Protein AF-A0A9J6C0G2-F1 (afdb_monomer_lite)

Foldseek 3Di:
DDDPVNVCVVPPDPVVLVVCLVQQVQCPVCPPGPCVVVLVCLVVVLVVVVVVCCVVVLDPPPDDQLVSQQPDPPAEDAQSLPNNVVVSQVSVHQYEYEYPRVSSQVNNLVVLCVPPSRNVRYHYYD

InterPro domains:
  IPR029063 S-adenosyl-L-methionine-dependent methyltransferase superfamily [G3DSA:3.40.50.150] (1-124)
  IPR029063 S-adenosyl-L-methionine-dependent methyltransferase superfamily [SSF53335] (6-117)

Organism: Polypedilum vanderplanki (NCBI:txid319348)

Secondary structure (DSSP, 8-state):
---HHHHHHHHS-HHHHHHHGGGGGGTT-TTTSTTHHHHHTHHHHHHHHHHHHHHTTSS-TTS-HHHHHTT-TTB--B-GGGHHHHHHHHTT--EEEE-S-HHHHHHHHHHHHT-TTTGGGEEEE-

Structure (mmCIF, N/CA/C/O backbone):
data_AF-A0A9J6C0G2-F1
#
_entry.id   AF-A0A9J6C0G2-F1
#
loop_
_atom_site.group_PDB
_atom_site.id
_atom_site.type_symbol
_atom_site.label_atom_id
_atom_site.label_alt_id
_atom_site.label_comp_id
_atom_site.label_asym_id
_atom_site.label_entity_id
_atom_site.label_seq_id
_atom_site.pdbx_PDB_ins_code
_atom_site.Cartn_x
_atom_site.Cartn_y
_atom_site.Cartn_z
_atom_site.occupancy
_atom_site.B_iso_or_equiv
_atom_site.auth_seq_id
_atom_site.auth_comp_id
_atom_site.auth_asym_id
_atom_site.auth_atom_id
_atom_site.pdbx_PDB_model_num
ATOM 1 N N . MET A 1 1 ? 15.563 -9.941 25.897 1.00 80.69 1 MET A N 1
ATOM 2 C CA . MET A 1 1 ? 15.068 -9.311 24.655 1.00 80.69 1 MET A CA 1
ATOM 3 C C . MET A 1 1 ? 13.659 -8.832 24.925 1.00 80.69 1 MET A C 1
ATOM 5 O O . MET A 1 1 ? 12.964 -9.516 25.670 1.00 80.69 1 MET A O 1
ATOM 9 N N . GLU A 1 2 ? 13.279 -7.669 24.396 1.00 86.06 2 GLU A N 1
ATOM 10 C CA . GLU A 1 2 ? 11.872 -7.244 24.376 1.00 86.06 2 GLU A CA 1
ATOM 11 C C . GLU A 1 2 ? 11.062 -8.255 23.540 1.00 86.06 2 GLU A C 1
ATOM 13 O O . GLU A 1 2 ? 11.585 -8.829 22.584 1.00 86.06 2 GLU A O 1
ATOM 18 N N . THR A 1 3 ? 9.822 -8.523 23.939 1.00 93.38 3 THR A N 1
ATOM 19 C CA . THR A 1 3 ? 8.872 -9.347 23.172 1.00 93.38 3 THR A CA 1
ATOM 20 C C . THR A 1 3 ? 8.267 -8.537 22.023 1.00 93.38 3 THR A C 1
ATOM 22 O O . THR A 1 3 ? 8.203 -7.310 22.105 1.00 93.38 3 THR A O 1
ATOM 25 N N . ASP A 1 4 ? 7.758 -9.204 20.982 1.00 86.44 4 ASP A N 1
ATOM 26 C CA . ASP A 1 4 ? 7.079 -8.533 19.859 1.00 86.44 4 ASP A CA 1
ATOM 27 C C . ASP A 1 4 ? 5.919 -7.649 20.339 1.00 86.44 4 ASP A C 1
ATOM 29 O O . ASP A 1 4 ? 5.729 -6.539 19.846 1.00 86.44 4 ASP A O 1
ATOM 33 N N . GLN A 1 5 ? 5.199 -8.084 21.376 1.00 85.44 5 GLN A N 1
ATOM 34 C CA . GLN A 1 5 ? 4.114 -7.303 21.967 1.00 85.44 5 GLN A CA 1
ATOM 35 C C . GLN A 1 5 ? 4.609 -6.012 22.633 1.00 85.44 5 GLN A C 1
ATOM 37 O O . GLN A 1 5 ? 4.020 -4.952 22.435 1.00 85.44 5 GLN A O 1
ATOM 42 N N . GLN A 1 6 ? 5.734 -6.067 23.351 1.00 90.12 6 GLN A N 1
ATOM 43 C CA . GLN A 1 6 ? 6.348 -4.870 23.940 1.00 90.12 6 GLN A CA 1
ATOM 44 C C . GLN A 1 6 ? 6.846 -3.896 22.864 1.00 90.12 6 GLN A C 1
ATOM 46 O O . GLN A 1 6 ? 6.767 -2.680 23.039 1.00 90.12 6 GLN A O 1
ATOM 51 N N . LEU A 1 7 ? 7.347 -4.415 21.740 1.00 88.75 7 LEU A N 1
ATOM 52 C CA . LEU A 1 7 ? 7.763 -3.589 20.607 1.00 88.75 7 LEU A CA 1
ATOM 53 C C . LEU A 1 7 ? 6.570 -2.915 19.925 1.00 88.75 7 LEU A C 1
ATOM 55 O O . LEU A 1 7 ? 6.680 -1.744 19.560 1.00 88.75 7 LEU A O 1
ATOM 59 N N . LEU A 1 8 ? 5.441 -3.610 19.783 1.00 85.38 8 LEU A N 1
ATOM 60 C CA . LEU A 1 8 ? 4.211 -3.043 19.229 1.00 85.38 8 LEU A CA 1
ATOM 61 C C . LEU A 1 8 ? 3.681 -1.902 20.100 1.00 85.38 8 LEU A C 1
ATOM 63 O O . LEU A 1 8 ? 3.473 -0.805 19.596 1.00 85.38 8 LEU A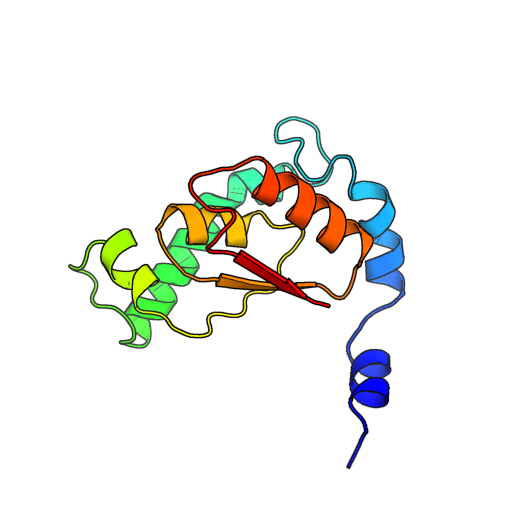 O 1
ATOM 67 N N . GLU A 1 9 ? 3.559 -2.110 21.411 1.00 88.44 9 GLU A N 1
ATOM 68 C CA . GLU A 1 9 ? 3.071 -1.080 22.343 1.00 88.44 9 GLU A CA 1
ATOM 69 C C . GLU A 1 9 ? 3.938 0.190 22.347 1.00 88.44 9 GLU A C 1
ATOM 71 O O . GLU A 1 9 ? 3.443 1.290 22.584 1.00 88.44 9 GLU A O 1
ATOM 76 N N . LYS A 1 10 ? 5.237 0.049 22.061 1.00 93.00 10 LYS A N 1
ATOM 77 C CA . LYS A 1 10 ? 6.196 1.158 22.012 1.00 93.00 10 LYS A CA 1
ATOM 78 C C . LYS A 1 10 ? 6.219 1.893 20.671 1.00 93.00 10 LYS A C 1
ATOM 80 O O . LYS A 1 10 ? 6.509 3.086 20.651 1.00 93.00 10 LYS A O 1
ATOM 85 N N . ASN A 1 11 ? 5.986 1.185 19.564 1.00 90.12 11 ASN A N 1
ATOM 86 C CA . ASN A 1 11 ? 6.180 1.711 18.207 1.00 90.12 11 ASN A CA 1
ATOM 87 C C . ASN A 1 11 ? 4.873 1.932 17.432 1.00 90.12 11 ASN A C 1
ATOM 89 O O . ASN A 1 11 ? 4.916 2.441 16.314 1.00 90.12 11 ASN A O 1
ATOM 93 N N . VAL A 1 12 ? 3.723 1.580 18.007 1.00 91.06 12 VAL A N 1
ATOM 94 C CA . VAL A 1 12 ? 2.399 1.847 17.440 1.00 91.06 12 VAL A CA 1
ATOM 95 C C . VAL A 1 12 ? 1.710 2.915 18.274 1.00 91.06 12 VAL A C 1
ATOM 97 O O . VAL A 1 12 ? 1.573 2.774 19.485 1.00 91.06 12 VAL A O 1
ATOM 100 N N . SER A 1 13 ? 1.250 3.983 17.624 1.00 93.00 13 SER A N 1
ATOM 101 C CA . SER A 1 13 ? 0.543 5.077 18.286 1.00 93.00 13 SER A CA 1
ATOM 102 C C . SER A 1 13 ? -0.964 4.799 18.367 1.00 93.00 13 SER A C 1
ATOM 104 O O . SER A 1 13 ? -1.653 4.826 17.339 1.00 93.00 13 SER A O 1
ATOM 106 N N . PRO A 1 14 ? -1.544 4.609 19.569 1.00 93.12 14 PRO A N 1
ATOM 107 C CA . PRO A 1 14 ? -2.983 4.379 19.701 1.00 93.12 14 PRO A CA 1
ATOM 108 C C . PRO A 1 14 ? -3.822 5.581 19.246 1.00 93.12 14 PRO A C 1
ATOM 110 O O . PRO A 1 14 ? -4.958 5.416 18.797 1.00 93.12 14 PRO A O 1
ATOM 113 N N . SER A 1 15 ? -3.279 6.803 19.345 1.00 94.12 15 SER A N 1
ATOM 114 C CA . SER A 1 15 ? -3.973 8.009 18.887 1.00 94.12 15 SER A CA 1
ATOM 115 C C . SER A 1 15 ? -4.086 8.069 17.367 1.00 94.12 15 SER A C 1
ATOM 117 O O . SER A 1 15 ? -5.117 8.511 16.869 1.00 94.12 15 SER A O 1
ATOM 119 N N . GLU A 1 16 ? -3.074 7.590 16.636 1.00 91.44 16 GLU A N 1
ATOM 120 C CA . GLU A 1 16 ? -3.130 7.514 15.171 1.00 91.44 16 GLU A CA 1
ATOM 121 C C . GLU A 1 16 ? -4.170 6.489 14.723 1.00 91.44 16 GLU A C 1
ATOM 123 O O . GLU A 1 16 ? -5.014 6.807 13.887 1.00 91.44 16 GLU A O 1
ATOM 128 N N . ILE A 1 17 ? -4.197 5.301 15.343 1.00 93.19 17 ILE A N 1
ATOM 129 C CA . ILE A 1 17 ? -5.238 4.298 15.069 1.00 93.19 17 ILE A CA 1
ATOM 130 C C . ILE A 1 17 ? -6.623 4.921 15.273 1.00 93.19 17 ILE A C 1
ATOM 132 O O . ILE A 1 17 ? -7.435 4.940 14.350 1.00 93.19 17 ILE A O 1
ATOM 136 N N . LYS A 1 18 ? -6.866 5.532 16.440 1.00 95.25 18 LYS A N 1
ATOM 137 C CA . LYS A 1 18 ? -8.147 6.180 16.760 1.00 95.25 18 LYS A CA 1
ATOM 138 C C . LYS A 1 18 ? -8.524 7.295 15.777 1.00 95.25 18 LYS A C 1
ATOM 140 O O . LYS A 1 18 ? -9.709 7.484 15.513 1.00 95.25 18 LYS A O 1
ATOM 145 N N . GLN A 1 19 ? -7.547 8.038 15.260 1.00 93.50 19 GLN A N 1
ATOM 146 C CA . GLN A 1 19 ? -7.775 9.108 14.291 1.00 93.50 19 GLN A CA 1
ATOM 147 C C . GLN A 1 19 ? -8.179 8.563 12.914 1.00 93.50 19 GLN A C 1
ATOM 149 O O . GLN A 1 19 ? -9.094 9.112 12.300 1.00 93.50 19 GLN A O 1
ATOM 154 N N . TYR A 1 20 ? -7.526 7.500 12.433 1.00 93.06 20 TYR A N 1
ATOM 155 C CA . TYR A 1 20 ? -7.720 7.002 11.066 1.00 93.06 20 TYR A CA 1
ATOM 156 C C . TYR A 1 20 ? -8.803 5.927 10.931 1.00 93.06 20 TYR A C 1
ATOM 158 O O . TYR A 1 20 ? -9.441 5.859 9.883 1.00 93.06 20 TYR A O 1
ATOM 166 N N . SER A 1 21 ? -9.080 5.119 11.963 1.00 94.81 21 SER A N 1
ATOM 167 C CA . SER A 1 21 ? -10.099 4.056 11.871 1.00 94.81 21 SER A CA 1
ATOM 168 C C . SER A 1 21 ? -11.485 4.563 11.428 1.00 94.81 21 SER A C 1
ATOM 170 O O . SER A 1 21 ? -12.098 3.914 10.581 1.00 94.81 21 SER A O 1
ATOM 172 N N . PRO A 1 22 ? -11.996 5.726 11.895 1.00 95.75 22 PRO A N 1
ATOM 173 C CA . PRO A 1 22 ? -13.288 6.247 11.436 1.00 95.75 22 PRO A CA 1
ATOM 174 C C . PRO A 1 22 ? -13.316 6.622 9.948 1.00 95.75 22 PRO A C 1
ATOM 176 O O . PRO A 1 22 ? -14.385 6.648 9.343 1.00 95.75 22 PRO A O 1
ATOM 179 N N . MET A 1 23 ? -12.154 6.911 9.356 1.00 95.19 23 MET A N 1
ATOM 180 C CA . MET A 1 23 ? -12.015 7.307 7.953 1.00 95.19 23 MET A CA 1
ATOM 181 C C . MET A 1 23 ? -11.982 6.105 7.000 1.00 95.19 23 MET A C 1
ATOM 183 O O . MET A 1 23 ? -12.091 6.295 5.791 1.00 95.19 23 MET A O 1
ATOM 187 N N . ALA A 1 24 ? -11.852 4.878 7.520 1.00 94.56 24 ALA A N 1
ATOM 188 C CA . ALA A 1 24 ? -11.638 3.666 6.729 1.00 94.56 24 ALA A CA 1
ATOM 189 C C . ALA A 1 24 ? -12.708 3.455 5.642 1.00 94.56 24 ALA A C 1
ATOM 191 O O . ALA A 1 24 ? -12.383 3.152 4.500 1.00 94.56 24 ALA A O 1
ATOM 192 N N . LYS A 1 25 ? -13.988 3.685 5.950 1.00 94.12 25 LYS A N 1
ATOM 193 C CA . LYS A 1 25 ? -15.088 3.459 4.991 1.00 94.12 25 LYS A CA 1
ATOM 194 C C . LYS A 1 25 ? -15.014 4.350 3.747 1.00 94.12 25 LYS A C 1
ATOM 196 O O . LYS A 1 25 ? -15.409 3.926 2.670 1.00 94.12 25 LYS A O 1
ATOM 201 N N . GLU A 1 26 ? -14.478 5.559 3.894 1.00 95.81 26 GLU A N 1
ATOM 202 C CA . GLU A 1 26 ? -14.313 6.534 2.808 1.00 95.81 26 GLU A CA 1
ATOM 203 C C . GLU A 1 26 ? -12.878 6.540 2.255 1.00 95.81 26 GLU A C 1
ATOM 205 O O . GLU A 1 26 ? -12.516 7.406 1.460 1.00 95.81 26 GLU A O 1
ATOM 210 N N . TRP A 1 27 ? -12.032 5.584 2.659 1.00 95.69 27 TRP A N 1
ATOM 211 C CA . TRP A 1 27 ? -10.603 5.595 2.332 1.00 95.69 27 TRP A CA 1
ATOM 212 C C . TRP A 1 27 ? -10.332 5.545 0.826 1.00 95.69 27 TRP A C 1
ATOM 214 O O . TRP A 1 27 ? -9.375 6.148 0.342 1.00 95.69 27 TRP A O 1
ATOM 224 N N . TRP A 1 28 ? -11.204 4.868 0.074 1.00 95.62 28 TRP A N 1
ATOM 225 C CA . TRP A 1 28 ? -11.132 4.725 -1.384 1.00 95.62 28 TRP A CA 1
ATOM 226 C C . TRP A 1 28 ? -11.999 5.727 -2.159 1.00 95.62 28 TRP A C 1
ATOM 228 O O . TRP A 1 28 ? -12.115 5.625 -3.380 1.00 95.62 28 TRP A O 1
ATOM 238 N N . ASN A 1 29 ? -12.583 6.724 -1.489 1.00 95.44 29 ASN A N 1
ATOM 239 C CA . ASN A 1 29 ? -13.254 7.830 -2.165 1.00 95.44 29 ASN A CA 1
ATOM 240 C C . ASN A 1 29 ? -12.205 8.816 -2.714 1.00 95.44 29 ASN A C 1
ATOM 242 O O . ASN A 1 29 ? -11.616 9.613 -1.984 1.00 95.44 29 ASN A O 1
ATOM 246 N N . THR A 1 30 ? -11.963 8.739 -4.023 1.00 94.25 30 THR A N 1
ATOM 247 C CA . THR A 1 30 ? -10.890 9.473 -4.712 1.00 94.25 30 THR A CA 1
ATOM 248 C C . THR A 1 30 ? -11.210 10.935 -5.008 1.00 94.25 30 THR A C 1
ATOM 250 O O . THR A 1 30 ? -10.312 11.661 -5.418 1.00 94.25 30 THR A O 1
ATOM 253 N N . LYS A 1 31 ? -12.464 11.374 -4.838 1.00 92.31 31 LYS A N 1
ATOM 254 C CA . LYS A 1 31 ? -12.885 12.744 -5.174 1.00 92.31 31 LYS A CA 1
ATOM 255 C C . LYS A 1 31 ? -13.013 13.628 -3.943 1.00 92.31 31 LYS A C 1
ATOM 257 O O . LYS A 1 31 ? -12.404 14.687 -3.899 1.00 92.31 31 LYS A O 1
ATOM 262 N N . ASP A 1 32 ? -13.770 13.164 -2.952 1.00 92.81 32 ASP A N 1
ATOM 263 C CA . ASP A 1 32 ? -14.157 13.966 -1.783 1.00 92.81 32 ASP A CA 1
ATOM 264 C C . ASP A 1 32 ? -13.890 13.226 -0.458 1.00 92.81 32 ASP A C 1
ATOM 266 O O . ASP A 1 32 ? -14.368 13.622 0.605 1.00 92.81 32 ASP A O 1
ATOM 270 N N . GLY A 1 33 ? -13.136 12.123 -0.513 1.00 94.44 33 GLY A N 1
ATOM 271 C CA . GLY A 1 33 ? -12.777 11.328 0.656 1.00 94.44 33 GLY A CA 1
ATOM 272 C C . GLY A 1 33 ? -11.665 11.959 1.498 1.00 94.44 33 GLY A C 1
ATOM 273 O O . GLY A 1 33 ? -10.874 12.758 0.998 1.00 94.44 33 GLY A O 1
ATOM 274 N N . PRO A 1 34 ? -11.509 11.542 2.767 1.00 93.44 34 PRO A N 1
ATOM 275 C CA . PRO A 1 34 ? -10.479 12.067 3.669 1.00 93.44 34 PRO A CA 1
ATOM 276 C C . PRO A 1 34 ? -9.049 11.856 3.148 1.00 93.44 34 PRO A C 1
ATOM 278 O O . PRO A 1 34 ? -8.145 12.608 3.505 1.00 93.44 34 PRO A O 1
ATOM 281 N N . MET A 1 35 ? -8.852 10.858 2.280 1.00 94.31 35 MET A N 1
ATOM 282 C CA . MET A 1 35 ? -7.550 10.478 1.735 1.00 94.31 35 MET A CA 1
ATOM 283 C C . MET A 1 35 ? -7.403 10.772 0.235 1.00 94.31 35 MET A C 1
ATOM 285 O O . MET A 1 35 ? -6.500 10.224 -0.392 1.00 94.31 35 MET A O 1
ATOM 289 N N . TYR A 1 36 ? -8.233 11.639 -0.362 1.00 94.69 36 TYR A N 1
ATOM 290 C CA . TYR A 1 36 ? -8.161 11.945 -1.804 1.00 94.69 36 TYR A CA 1
ATOM 291 C C . TYR A 1 36 ? -6.751 12.391 -2.250 1.00 94.69 36 TYR A C 1
ATOM 293 O O . TYR A 1 36 ? -6.225 11.891 -3.242 1.00 94.69 36 TYR A O 1
ATOM 301 N N . ILE A 1 37 ? -6.070 13.223 -1.447 1.00 94.06 37 ILE A N 1
ATOM 302 C CA . ILE A 1 37 ? -4.690 13.672 -1.716 1.00 94.06 37 ILE A CA 1
ATOM 303 C C . ILE A 1 37 ? -3.734 12.477 -1.815 1.00 94.06 37 ILE A C 1
ATOM 305 O O . ILE A 1 37 ? -2.818 12.465 -2.635 1.00 94.06 37 ILE A O 1
ATOM 309 N N . LEU A 1 38 ? -3.941 11.444 -0.995 1.00 92.94 38 LEU A N 1
ATOM 310 C CA . LEU A 1 38 ? -3.105 10.250 -1.006 1.00 92.94 38 LEU A CA 1
ATOM 311 C C . LEU A 1 38 ? -3.241 9.487 -2.333 1.00 92.94 38 LEU A C 1
ATOM 313 O O . LEU A 1 38 ? -2.242 8.964 -2.841 1.00 92.94 38 LEU A O 1
ATOM 317 N N . HIS A 1 39 ? -4.444 9.457 -2.913 1.00 94.94 39 HIS A N 1
ATOM 318 C CA . HIS A 1 39 ? -4.694 8.901 -4.246 1.00 94.94 39 HIS A CA 1
ATOM 319 C C . HIS A 1 39 ? -3.995 9.720 -5.331 1.00 94.94 39 HIS A C 1
ATOM 321 O O . HIS A 1 39 ? -3.222 9.152 -6.105 1.00 94.94 39 HIS A O 1
ATOM 327 N N . ASP A 1 40 ? -4.163 11.043 -5.324 1.00 94.50 40 ASP A N 1
ATOM 328 C CA . ASP A 1 40 ? -3.538 11.946 -6.302 1.00 94.50 40 ASP A CA 1
ATOM 329 C C . ASP A 1 40 ? -2.006 11.855 -6.273 1.00 94.50 40 ASP A C 1
ATOM 331 O O . ASP A 1 40 ? -1.334 11.770 -7.306 1.00 94.50 40 ASP A O 1
ATOM 335 N N . MET A 1 41 ? -1.429 11.784 -5.072 1.00 94.50 41 MET A N 1
ATOM 336 C CA . MET A 1 41 ? 0.013 11.647 -4.882 1.00 94.50 41 MET A CA 1
ATOM 337 C C . MET A 1 41 ? 0.544 10.250 -5.227 1.00 94.50 41 MET A C 1
ATOM 339 O O . MET A 1 41 ? 1.761 10.070 -5.306 1.00 94.50 41 MET A O 1
ATOM 343 N N . ASN A 1 42 ? -0.309 9.236 -5.416 1.00 92.94 42 ASN A N 1
ATOM 344 C CA . ASN A 1 42 ? 0.142 7.848 -5.555 1.00 92.94 42 ASN A CA 1
ATOM 345 C C . ASN A 1 42 ? 1.084 7.652 -6.748 1.00 92.94 42 ASN A C 1
ATOM 347 O O . ASN A 1 42 ? 2.088 6.948 -6.633 1.00 92.94 42 ASN A O 1
ATOM 351 N N . LYS A 1 43 ? 0.830 8.343 -7.867 1.00 91.94 43 LYS A N 1
ATOM 352 C CA . LYS A 1 43 ? 1.728 8.295 -9.026 1.00 91.94 43 LYS A CA 1
ATOM 353 C C . LYS A 1 43 ? 3.139 8.783 -8.669 1.00 91.94 43 LYS A C 1
ATOM 355 O O . LYS A 1 43 ? 4.115 8.110 -8.985 1.00 91.94 43 LYS A O 1
ATOM 360 N N . MET A 1 44 ? 3.244 9.923 -7.988 1.00 93.25 44 MET A N 1
ATOM 361 C CA . MET A 1 44 ? 4.532 10.479 -7.561 1.00 93.25 44 MET A CA 1
ATOM 362 C C . MET A 1 44 ? 5.230 9.563 -6.548 1.00 93.25 44 MET A C 1
ATOM 364 O O . MET A 1 44 ? 6.439 9.371 -6.624 1.00 93.25 44 MET A O 1
ATOM 368 N N . ARG A 1 45 ? 4.475 8.954 -5.624 1.00 92.06 45 ARG A N 1
ATOM 369 C CA . ARG A 1 45 ? 5.019 7.986 -4.657 1.00 92.06 45 ARG A CA 1
ATOM 370 C C . ARG A 1 45 ? 5.595 6.753 -5.348 1.00 92.06 45 ARG A C 1
ATOM 372 O O . ARG A 1 45 ? 6.680 6.315 -4.979 1.00 92.06 45 ARG A O 1
ATOM 379 N N . LEU A 1 46 ? 4.915 6.223 -6.366 1.00 89.69 46 LEU A N 1
ATOM 380 C CA . LEU A 1 46 ? 5.468 5.151 -7.193 1.00 89.69 46 LEU A CA 1
ATOM 381 C C . LEU A 1 46 ? 6.768 5.589 -7.866 1.00 89.69 46 LEU A C 1
ATOM 383 O O . LEU A 1 46 ? 7.748 4.853 -7.797 1.00 89.69 46 LEU A O 1
ATOM 387 N N . ASP A 1 47 ? 6.791 6.772 -8.486 1.00 90.69 47 ASP A N 1
ATOM 388 C CA . ASP A 1 47 ? 7.996 7.312 -9.126 1.00 90.69 47 ASP A CA 1
ATOM 389 C C . ASP A 1 47 ? 9.171 7.380 -8.138 1.00 90.69 47 ASP A C 1
ATOM 391 O O . ASP A 1 47 ? 10.228 6.824 -8.425 1.00 90.69 47 ASP A O 1
ATOM 395 N N . LEU A 1 48 ? 8.945 7.900 -6.928 1.00 91.88 48 LEU A N 1
ATOM 396 C CA . LEU A 1 48 ? 9.952 7.939 -5.865 1.00 91.88 48 LEU A CA 1
ATOM 397 C C . LEU A 1 48 ? 10.461 6.543 -5.465 1.00 91.88 48 LEU A C 1
ATOM 399 O O . LEU A 1 48 ? 11.665 6.351 -5.291 1.00 91.88 48 LEU A O 1
ATOM 403 N N . VAL A 1 49 ? 9.567 5.557 -5.324 1.00 88.75 49 VAL A N 1
ATOM 404 C CA . VAL A 1 49 ? 9.953 4.168 -5.019 1.00 88.75 49 VAL A CA 1
ATOM 405 C C . VAL A 1 49 ? 10.843 3.604 -6.127 1.00 88.75 49 VAL A C 1
ATOM 407 O O . VAL A 1 49 ? 11.889 3.023 -5.837 1.00 88.75 49 VAL A O 1
ATOM 410 N N . PHE A 1 50 ? 10.470 3.792 -7.395 1.00 87.81 50 PHE A N 1
ATOM 411 C CA . PHE A 1 50 ? 11.270 3.315 -8.524 1.00 87.81 50 PHE A CA 1
ATOM 412 C C . PHE A 1 50 ? 12.626 4.014 -8.611 1.00 87.81 50 PHE A C 1
ATOM 414 O O . PHE A 1 50 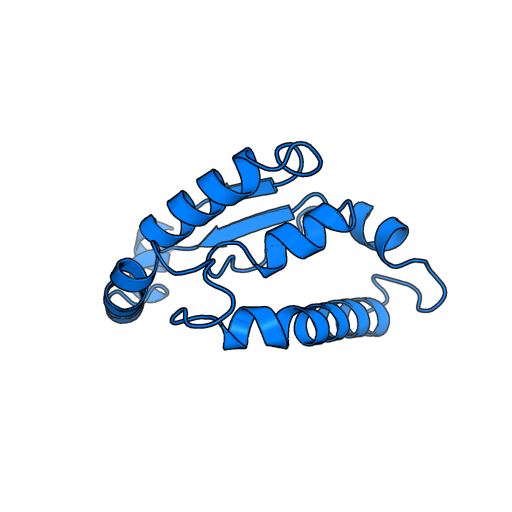? 13.638 3.337 -8.795 1.00 87.81 50 PHE A O 1
ATOM 421 N N . ASP A 1 51 ? 12.667 5.329 -8.420 1.00 90.25 51 ASP A N 1
ATOM 422 C CA . ASP A 1 51 ? 13.906 6.106 -8.438 1.00 90.25 51 ASP A CA 1
ATOM 423 C C . ASP A 1 51 ? 14.846 5.672 -7.307 1.00 90.25 51 ASP A C 1
ATOM 425 O O . ASP A 1 51 ? 16.050 5.502 -7.523 1.00 90.25 51 ASP A O 1
ATOM 429 N N . GLY A 1 52 ? 14.301 5.396 -6.118 1.00 90.06 52 GLY A N 1
ATOM 430 C CA . GLY A 1 52 ? 15.048 4.833 -4.996 1.00 90.06 52 GLY A CA 1
ATOM 431 C C . GLY A 1 52 ? 15.615 3.446 -5.305 1.00 90.06 52 GLY A C 1
ATOM 432 O O . GLY A 1 52 ? 16.791 3.186 -5.054 1.00 90.06 52 GLY A O 1
ATOM 433 N N . LEU A 1 53 ? 14.818 2.558 -5.900 1.00 87.31 53 LEU A N 1
ATOM 434 C CA . LEU A 1 53 ? 15.263 1.216 -6.292 1.00 87.31 53 LEU A CA 1
ATOM 435 C C . LEU A 1 53 ? 16.337 1.248 -7.390 1.00 87.31 53 LEU A C 1
ATOM 437 O O . LEU A 1 53 ? 17.251 0.423 -7.377 1.00 87.31 53 LEU A O 1
ATOM 441 N N . ILE A 1 54 ? 16.251 2.191 -8.329 1.00 87.69 54 ILE A N 1
ATOM 442 C CA . ILE A 1 54 ? 17.268 2.397 -9.369 1.00 87.69 54 ILE A CA 1
ATOM 443 C C . ILE A 1 54 ? 18.560 2.931 -8.749 1.00 87.69 54 ILE A C 1
ATOM 445 O O . ILE A 1 54 ? 19.637 2.393 -9.005 1.00 87.69 54 ILE A O 1
ATOM 449 N N . SER A 1 55 ? 18.450 3.951 -7.896 1.00 90.94 55 SER A N 1
ATOM 450 C CA . SER A 1 55 ? 19.595 4.599 -7.244 1.00 90.94 55 SER A CA 1
ATOM 451 C C . SER A 1 55 ? 20.366 3.644 -6.330 1.00 90.94 55 SER A C 1
ATOM 453 O O . SER A 1 55 ? 21.584 3.744 -6.215 1.00 90.94 55 SER A O 1
ATOM 455 N N . ASN A 1 56 ? 19.670 2.675 -5.730 1.00 88.81 56 ASN A N 1
ATOM 456 C CA . ASN A 1 56 ? 20.265 1.625 -4.902 1.00 88.81 56 ASN A CA 1
ATOM 457 C C . ASN A 1 56 ? 20.648 0.360 -5.690 1.00 88.81 56 ASN A C 1
ATOM 459 O O . ASN A 1 56 ? 20.912 -0.683 -5.097 1.00 88.81 56 ASN A O 1
ATOM 463 N N . TRP A 1 57 ? 20.681 0.431 -7.025 1.00 84.69 57 TRP A N 1
ATOM 464 C CA . TRP A 1 57 ? 21.072 -0.665 -7.920 1.00 84.69 57 TRP A CA 1
ATOM 465 C C . TRP A 1 57 ? 20.210 -1.932 -7.817 1.00 84.69 57 TRP A C 1
ATOM 467 O O . TRP A 1 57 ? 20.581 -2.967 -8.376 1.00 84.69 57 TRP A O 1
ATOM 477 N N . CYS A 1 58 ? 19.048 -1.852 -7.162 1.00 82.19 58 CYS A N 1
ATOM 478 C CA . CYS A 1 58 ? 18.065 -2.929 -7.117 1.00 82.19 58 CYS A CA 1
ATOM 479 C C . CYS A 1 58 ? 17.409 -3.118 -8.489 1.00 82.19 58 CYS A C 1
ATOM 481 O O . CYS A 1 58 ? 17.125 -4.246 -8.885 1.00 82.19 58 CYS A O 1
ATOM 483 N N . LEU A 1 59 ? 17.205 -2.018 -9.223 1.00 82.38 59 LEU A N 1
ATOM 484 C CA . LEU A 1 59 ? 16.677 -1.992 -10.587 1.00 82.38 59 LEU A CA 1
ATOM 485 C C . LEU A 1 59 ? 17.624 -1.231 -11.524 1.00 82.38 59 LEU A C 1
ATOM 487 O O . LEU A 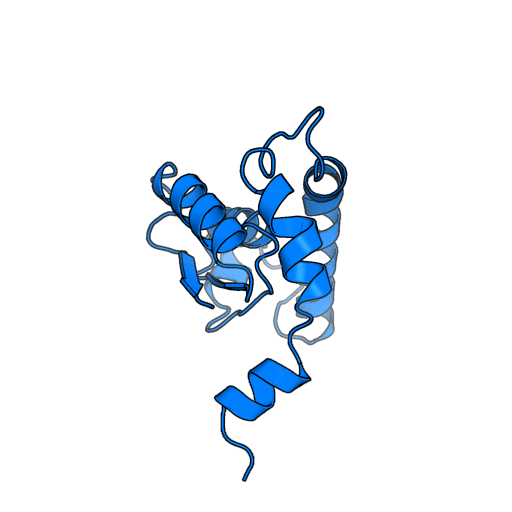1 59 ? 18.409 -0.389 -11.092 1.00 82.38 59 LEU A O 1
ATOM 491 N N . LYS A 1 60 ? 17.560 -1.512 -12.829 1.00 82.31 60 LYS A N 1
ATOM 492 C CA . LYS A 1 60 ? 18.254 -0.709 -13.849 1.00 82.31 60 LYS A CA 1
ATOM 493 C C . LYS A 1 60 ? 17.271 0.262 -14.502 1.00 82.31 60 LYS A C 1
ATOM 495 O O . LYS A 1 60 ? 16.137 -0.113 -14.780 1.00 82.31 60 LYS A O 1
ATOM 500 N N . SER A 1 61 ? 17.715 1.482 -14.802 1.00 79.06 61 SER A N 1
ATOM 501 C CA . SER A 1 61 ? 16.856 2.564 -15.317 1.00 79.06 61 SER A CA 1
ATOM 502 C C . SER A 1 61 ? 16.223 2.285 -16.685 1.00 79.06 61 SER A C 1
ATOM 504 O O . SER A 1 61 ? 15.159 2.813 -16.986 1.00 79.06 61 SER A O 1
ATOM 506 N N . TRP A 1 62 ? 16.849 1.442 -17.507 1.00 70.62 62 TRP A N 1
ATOM 507 C CA . TRP A 1 62 ? 16.351 1.043 -18.830 1.00 70.62 62 TRP A CA 1
ATOM 508 C C . TRP A 1 62 ? 15.391 -0.153 -18.803 1.00 70.62 62 TRP A C 1
ATOM 510 O O . TRP A 1 62 ? 14.933 -0.598 -19.854 1.00 70.62 62 TRP A O 1
ATOM 520 N N . GLN A 1 63 ? 15.111 -0.728 -17.633 1.00 69.94 63 GLN A N 1
ATOM 521 C CA . GLN A 1 63 ? 14.177 -1.841 -17.530 1.00 69.94 63 GLN A CA 1
ATOM 522 C C . GLN A 1 63 ? 12.734 -1.339 -17.369 1.00 69.94 63 GLN A C 1
ATOM 524 O O . GLN A 1 63 ? 12.456 -0.377 -16.656 1.00 69.94 63 GLN A O 1
ATOM 529 N N . GLU A 1 64 ? 11.788 -2.033 -18.004 1.00 73.38 64 GLU A N 1
ATOM 530 C CA . GLU A 1 64 ? 10.360 -1.765 -17.823 1.00 73.38 64 GLU A CA 1
ATOM 531 C C . GLU A 1 64 ? 9.931 -2.010 -16.367 1.00 73.38 64 GLU A C 1
ATOM 533 O O . GLU A 1 64 ? 10.113 -3.104 -15.825 1.00 73.38 64 GLU A O 1
ATOM 538 N N . ARG A 1 65 ? 9.273 -1.014 -15.760 1.00 74.69 65 ARG A N 1
ATOM 539 C CA . ARG A 1 65 ? 8.867 -1.017 -14.342 1.00 74.69 65 ARG A CA 1
ATOM 540 C C . ARG A 1 65 ? 8.096 -2.270 -13.914 1.00 74.69 65 ARG A C 1
ATOM 542 O O . ARG A 1 65 ? 8.398 -2.838 -12.868 1.00 74.69 65 ARG A O 1
ATOM 549 N N . ALA A 1 66 ? 7.158 -2.742 -14.738 1.00 65.50 66 ALA A N 1
ATOM 550 C CA . ALA A 1 66 ? 6.368 -3.941 -14.444 1.00 65.50 66 ALA A CA 1
ATOM 551 C C . ALA A 1 66 ? 7.221 -5.229 -14.420 1.00 65.50 66 ALA A C 1
ATOM 553 O O . ALA A 1 66 ? 7.087 -6.069 -13.532 1.00 65.50 66 ALA A O 1
ATOM 554 N N . LYS A 1 67 ? 8.171 -5.371 -15.356 1.00 67.31 67 LYS A N 1
ATOM 555 C CA . LYS A 1 67 ? 9.096 -6.520 -15.393 1.00 67.31 67 LYS A CA 1
ATOM 556 C C . LYS A 1 67 ? 10.077 -6.494 -14.218 1.00 67.31 67 LYS A C 1
ATOM 558 O O . LYS A 1 67 ? 10.465 -7.547 -13.721 1.00 67.31 67 LYS A O 1
ATOM 563 N N . CYS A 1 68 ? 10.455 -5.304 -13.765 1.00 68.00 68 CYS A N 1
ATOM 564 C CA . CYS A 1 68 ? 11.338 -5.084 -12.625 1.00 68.00 68 CYS A CA 1
ATOM 565 C C . CYS A 1 68 ? 10.719 -5.459 -11.284 1.00 68.00 68 CYS A C 1
ATOM 567 O O . CYS A 1 68 ? 11.298 -6.245 -10.537 1.00 68.00 68 CYS A O 1
ATOM 569 N N . ILE A 1 69 ? 9.556 -4.882 -10.976 1.00 74.12 69 ILE A N 1
ATOM 570 C CA . ILE A 1 69 ? 8.975 -4.961 -9.634 1.00 74.12 69 ILE A CA 1
ATOM 571 C C . ILE A 1 69 ? 8.511 -6.386 -9.302 1.00 74.12 69 ILE A C 1
ATOM 573 O O . ILE A 1 69 ? 8.641 -6.813 -8.161 1.00 74.12 69 ILE A O 1
ATOM 577 N N . SER A 1 70 ? 8.113 -7.171 -10.315 1.00 70.81 70 SER A N 1
ATOM 578 C CA . SER A 1 70 ? 7.802 -8.606 -10.173 1.00 70.81 70 SER A CA 1
ATOM 579 C C . SER A 1 70 ? 8.957 -9.454 -9.618 1.00 70.81 70 SER A C 1
ATOM 581 O O . SER A 1 70 ? 8.739 -10.556 -9.124 1.00 70.81 70 SER A O 1
ATOM 583 N N . ARG A 1 71 ? 10.202 -8.957 -9.684 1.00 68.75 71 ARG A N 1
ATOM 584 C CA . ARG A 1 71 ? 11.397 -9.655 -9.182 1.00 68.75 71 ARG A CA 1
ATOM 585 C C . ARG A 1 71 ? 11.764 -9.266 -7.753 1.00 68.75 71 ARG A C 1
ATOM 587 O O . ARG A 1 71 ? 12.633 -9.907 -7.162 1.00 68.75 71 ARG A O 1
ATOM 594 N N . ILE A 1 72 ? 11.141 -8.221 -7.207 1.00 68.12 72 ILE A N 1
ATOM 595 C CA . ILE A 1 72 ? 11.396 -7.759 -5.846 1.00 68.12 72 ILE A CA 1
ATOM 596 C C . ILE A 1 72 ? 10.623 -8.669 -4.900 1.00 68.12 72 ILE A C 1
ATOM 598 O O . ILE A 1 72 ? 9.415 -8.545 -4.730 1.00 68.12 72 ILE A O 1
ATOM 602 N N . LYS A 1 73 ? 11.340 -9.612 -4.290 1.00 66.50 73 LYS A N 1
ATOM 603 C CA . LYS A 1 73 ? 10.781 -10.498 -3.269 1.00 66.50 73 LYS A CA 1
ATOM 604 C C . LYS A 1 73 ? 10.718 -9.771 -1.929 1.00 66.50 73 LYS A C 1
ATOM 606 O O . LYS A 1 73 ? 11.629 -9.019 -1.594 1.00 66.50 73 LYS A O 1
ATOM 611 N N . ASN A 1 74 ? 9.689 -10.064 -1.136 1.00 68.12 74 ASN A N 1
ATOM 612 C CA . ASN A 1 74 ? 9.529 -9.575 0.239 1.00 68.12 74 ASN A CA 1
ATOM 613 C C . ASN A 1 74 ? 9.414 -8.047 0.380 1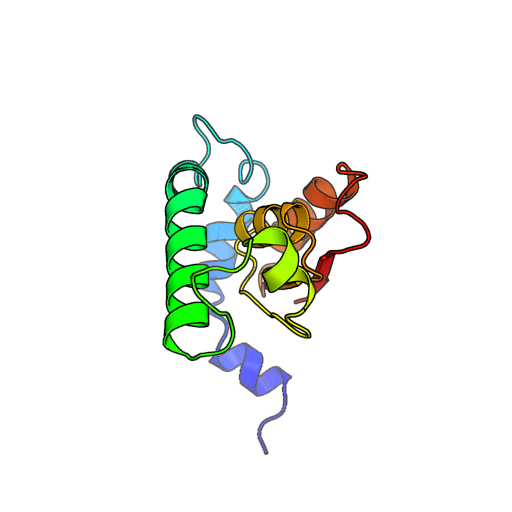.00 68.12 74 ASN A C 1
ATOM 615 O O . ASN A 1 74 ? 9.778 -7.509 1.427 1.00 68.12 74 ASN A O 1
ATOM 619 N N . PHE A 1 75 ? 8.909 -7.337 -0.634 1.00 74.56 75 PHE A N 1
ATOM 620 C CA . PHE A 1 75 ? 8.625 -5.911 -0.485 1.00 74.56 75 PHE A CA 1
ATOM 621 C C . PHE A 1 75 ? 7.476 -5.713 0.514 1.00 74.56 75 PHE A C 1
ATOM 623 O O . PHE A 1 75 ? 6.370 -6.215 0.294 1.00 74.56 75 PHE A O 1
ATOM 630 N N . ARG A 1 76 ? 7.770 -5.016 1.621 1.00 76.31 76 ARG A N 1
ATOM 631 C CA . ARG A 1 76 ? 6.860 -4.824 2.760 1.00 76.31 76 ARG A CA 1
ATOM 632 C C . ARG A 1 76 ? 6.562 -3.349 3.027 1.00 76.31 76 ARG A C 1
ATOM 634 O O . ARG A 1 76 ? 7.104 -2.793 3.980 1.00 76.31 76 ARG A O 1
ATOM 641 N N . PRO A 1 77 ? 5.779 -2.673 2.169 1.00 76.31 77 PRO A N 1
ATOM 642 C CA . PRO A 1 77 ? 5.389 -1.299 2.430 1.00 76.31 77 PRO A CA 1
ATOM 643 C C . PRO A 1 77 ? 4.340 -1.240 3.545 1.00 76.31 77 PRO A C 1
ATOM 645 O O . PRO A 1 77 ? 3.473 -2.112 3.658 1.00 76.31 77 PRO A O 1
ATOM 648 N N . TRP A 1 78 ? 4.377 -0.153 4.312 1.00 79.56 78 TRP A N 1
ATOM 649 C CA . TRP A 1 78 ? 3.235 0.246 5.126 1.00 79.56 78 TRP A CA 1
ATOM 650 C C . TRP A 1 78 ? 2.038 0.526 4.215 1.00 79.56 78 TRP A C 1
ATOM 652 O O . TRP A 1 78 ? 2.166 1.202 3.189 1.00 79.56 78 TRP A O 1
ATOM 662 N N . LEU A 1 79 ? 0.894 -0.056 4.564 1.00 75.62 79 LEU A N 1
ATOM 663 C CA . LEU A 1 79 ? -0.240 -0.218 3.666 1.00 75.62 79 LEU A CA 1
ATOM 664 C C . LEU A 1 79 ? -0.995 1.080 3.420 1.00 75.62 79 LEU A C 1
ATOM 666 O O . LEU A 1 79 ? -1.405 1.335 2.285 1.00 75.62 79 LEU A O 1
ATOM 670 N N . CYS A 1 80 ? -1.206 1.856 4.489 1.00 75.56 80 CYS A N 1
ATOM 671 C CA . CYS A 1 80 ? -2.011 3.073 4.493 1.00 75.56 80 CYS A CA 1
ATOM 672 C C . CYS A 1 80 ? -3.335 2.861 3.725 1.00 75.56 80 CYS A C 1
ATOM 674 O O . CYS A 1 80 ? -3.640 3.567 2.760 1.00 75.56 80 CYS A O 1
ATOM 676 N N . GLY A 1 81 ? -4.060 1.793 4.085 1.00 82.88 81 GLY A N 1
ATOM 677 C CA . GLY A 1 81 ? -5.334 1.375 3.477 1.00 82.88 81 GLY A CA 1
ATOM 678 C C . GLY A 1 81 ? -5.281 0.850 2.032 1.00 82.88 81 GLY A C 1
ATOM 679 O O . GLY A 1 81 ? -6.313 0.773 1.375 1.00 82.88 81 GLY A O 1
ATOM 680 N N . GLY A 1 82 ? -4.109 0.454 1.524 1.00 90.25 82 GLY A N 1
ATOM 681 C CA . GLY A 1 82 ? -3.981 -0.403 0.332 1.00 90.25 82 GLY A CA 1
ATOM 682 C C . GLY A 1 82 ? -3.601 0.306 -0.968 1.00 90.25 82 GLY A C 1
ATOM 683 O O . GLY A 1 82 ? -3.253 -0.362 -1.936 1.00 90.25 82 GLY A O 1
ATOM 684 N N . ILE A 1 83 ? -3.573 1.639 -0.989 1.00 94.25 83 ILE A N 1
ATOM 685 C CA . ILE A 1 83 ? -3.422 2.451 -2.214 1.00 94.25 83 ILE A CA 1
ATOM 686 C C . ILE A 1 83 ? -2.105 2.180 -2.958 1.00 94.25 83 ILE A C 1
ATOM 688 O O . ILE A 1 83 ? -2.079 2.010 -4.180 1.00 94.25 83 ILE A O 1
ATOM 692 N N . LEU A 1 84 ? -0.985 2.138 -2.231 1.00 91.75 84 LEU A N 1
ATOM 693 C CA . LEU A 1 84 ? 0.319 1.859 -2.839 1.00 91.75 84 LEU A CA 1
ATOM 694 C C . LEU A 1 84 ? 0.464 0.369 -3.179 1.00 91.75 84 LEU A C 1
ATOM 696 O O . LEU A 1 84 ? 1.021 0.025 -4.221 1.00 91.75 84 LEU A O 1
ATOM 700 N N . VAL A 1 85 ? -0.052 -0.508 -2.314 1.00 91.94 85 VAL A N 1
ATOM 701 C CA . VAL A 1 85 ? 0.009 -1.963 -2.505 1.00 91.94 85 VAL A CA 1
ATOM 702 C C . VAL A 1 85 ? -0.739 -2.390 -3.756 1.00 91.94 85 VAL A C 1
ATOM 704 O O . VAL A 1 85 ? -0.168 -3.114 -4.569 1.00 91.94 85 VAL A O 1
ATOM 707 N N . GLU A 1 86 ? -1.952 -1.881 -3.965 1.00 93.25 86 GLU A N 1
ATOM 708 C CA . GLU A 1 86 ? -2.712 -2.114 -5.189 1.00 93.25 86 GLU A CA 1
ATOM 709 C C . GLU A 1 86 ? -1.900 -1.712 -6.421 1.00 93.25 86 GLU A C 1
ATOM 711 O O . GLU A 1 86 ? -1.758 -2.490 -7.365 1.00 93.25 86 GLU A O 1
ATOM 716 N N . ALA A 1 87 ? -1.348 -0.499 -6.420 1.00 92.31 87 ALA A N 1
ATOM 717 C CA . ALA A 1 87 ? -0.671 0.022 -7.595 1.00 92.31 87 ALA A CA 1
ATOM 718 C C . ALA A 1 87 ? 0.597 -0.784 -7.934 1.00 92.31 87 ALA A C 1
ATOM 720 O O . ALA A 1 87 ? 0.881 -1.049 -9.103 1.00 92.31 87 ALA A O 1
ATOM 721 N N . LEU A 1 88 ? 1.320 -1.257 -6.918 1.00 90.12 88 LEU A N 1
ATOM 722 C CA . LEU A 1 88 ? 2.450 -2.171 -7.088 1.00 90.12 88 LEU A CA 1
ATOM 723 C C . LEU A 1 88 ? 2.009 -3.555 -7.590 1.00 90.12 88 LEU A C 1
ATOM 725 O O . LEU A 1 88 ? 2.637 -4.112 -8.494 1.00 90.12 88 LEU A O 1
ATOM 729 N N . ALA A 1 89 ? 0.910 -4.096 -7.066 1.00 90.44 89 ALA A N 1
ATOM 730 C CA . ALA A 1 89 ? 0.368 -5.380 -7.502 1.00 90.44 89 ALA A CA 1
ATOM 731 C C . ALA A 1 89 ? -0.149 -5.336 -8.952 1.00 90.44 89 ALA A C 1
ATOM 733 O O . ALA A 1 89 ? 0.065 -6.281 -9.724 1.00 90.44 89 ALA A O 1
ATOM 734 N N . LYS A 1 90 ? -0.740 -4.209 -9.376 1.00 90.88 90 LYS A N 1
ATOM 735 C CA . LYS A 1 90 ? -1.128 -3.947 -10.777 1.00 90.88 90 LYS A CA 1
ATOM 736 C C . LYS A 1 90 ? 0.084 -3.943 -11.707 1.00 90.88 90 LYS A C 1
ATOM 738 O O . LYS A 1 90 ? 0.015 -4.464 -12.822 1.00 90.88 90 LYS A O 1
ATOM 743 N N . LEU A 1 91 ? 1.234 -3.490 -11.206 1.00 89.19 91 LEU A N 1
ATOM 744 C CA . LEU A 1 91 ? 2.539 -3.612 -11.866 1.00 89.19 91 LEU A CA 1
ATOM 745 C C . LEU A 1 91 ? 3.159 -5.020 -11.759 1.00 89.19 91 LEU A C 1
ATOM 747 O O . LEU A 1 91 ? 4.312 -5.209 -12.133 1.00 89.19 91 LEU A O 1
ATOM 751 N N . LYS A 1 92 ? 2.377 -6.022 -11.338 1.00 86.94 92 LYS A N 1
ATOM 752 C CA . LYS A 1 92 ? 2.737 -7.446 -11.242 1.00 86.94 92 LYS A CA 1
ATOM 753 C C . LYS A 1 92 ? 3.752 -7.774 -10.140 1.00 86.94 92 LYS A C 1
ATOM 755 O O . LYS A 1 92 ? 4.358 -8.841 -10.198 1.00 86.94 92 LYS A O 1
ATOM 760 N N . ALA A 1 93 ? 3.919 -6.907 -9.140 1.00 86.56 93 ALA A N 1
ATOM 761 C CA . ALA A 1 93 ? 4.631 -7.281 -7.921 1.00 86.56 93 ALA A CA 1
ATOM 762 C C . ALA A 1 93 ? 3.798 -8.224 -7.050 1.00 86.56 93 ALA A C 1
ATOM 764 O O . ALA A 1 93 ? 2.576 -8.100 -6.987 1.00 86.56 93 ALA A O 1
ATOM 765 N N . GLU A 1 94 ? 4.484 -9.114 -6.341 1.00 87.94 94 GLU A N 1
ATOM 766 C CA . GLU A 1 94 ? 3.952 -9.758 -5.142 1.00 87.94 94 GLU A CA 1
ATOM 767 C C . GLU A 1 94 ? 4.293 -8.866 -3.949 1.00 87.94 94 GLU A C 1
ATOM 769 O O . GLU A 1 94 ? 5.464 -8.580 -3.687 1.00 87.94 94 GLU A O 1
ATOM 774 N N . VAL A 1 95 ? 3.272 -8.374 -3.253 1.00 88.06 95 VAL A N 1
ATOM 775 C CA . VAL A 1 95 ? 3.434 -7.334 -2.237 1.00 88.06 95 VAL A CA 1
ATOM 776 C C . VAL A 1 95 ? 2.859 -7.824 -0.926 1.00 88.06 95 VAL A C 1
ATOM 778 O O . VAL A 1 95 ? 1.743 -8.336 -0.869 1.00 88.06 95 VAL A O 1
ATOM 781 N N . THR A 1 96 ? 3.624 -7.657 0.149 1.00 89.75 96 THR A N 1
ATOM 782 C CA . THR A 1 96 ? 3.104 -7.881 1.494 1.00 89.75 96 THR A CA 1
ATOM 783 C C . THR A 1 96 ? 2.868 -6.549 2.167 1.00 89.75 96 THR A C 1
ATOM 785 O O . THR A 1 96 ? 3.802 -5.807 2.411 1.00 89.75 96 THR A O 1
ATOM 788 N N . GLY A 1 97 ? 1.629 -6.233 2.469 1.00 89.25 97 GLY A N 1
ATOM 789 C CA . GLY A 1 97 ? 1.272 -4.979 3.088 1.00 89.25 97 GLY A CA 1
ATOM 790 C C . GLY A 1 97 ? 1.084 -5.097 4.597 1.00 89.25 97 GLY A C 1
ATOM 791 O O . GLY A 1 97 ? 0.505 -6.083 5.053 1.00 89.25 97 GLY A O 1
ATOM 792 N N . LEU A 1 98 ? 1.570 -4.106 5.350 1.00 90.56 98 LEU A N 1
ATOM 793 C CA . LEU A 1 98 ? 1.493 -4.071 6.816 1.00 90.56 98 LEU A CA 1
ATOM 794 C C . LEU A 1 98 ? 0.734 -2.833 7.296 1.00 90.56 98 LEU A C 1
ATOM 796 O O . LEU A 1 98 ? 1.026 -1.731 6.827 1.00 90.56 98 LEU A O 1
ATOM 800 N N . ASP A 1 99 ? -0.213 -2.989 8.217 1.00 91.25 99 ASP A N 1
ATOM 801 C CA . ASP A 1 99 ? -0.893 -1.862 8.866 1.00 91.25 99 ASP A CA 1
ATOM 802 C C . ASP A 1 99 ? -1.367 -2.247 10.276 1.00 91.25 99 ASP A C 1
ATOM 804 O O . ASP A 1 99 ? -2.139 -3.199 10.401 1.00 91.25 99 ASP A O 1
ATOM 808 N N . PRO A 1 100 ? -0.970 -1.518 11.337 1.00 90.81 100 PRO A N 1
ATOM 809 C CA . PRO A 1 100 ? -1.428 -1.818 12.692 1.00 90.81 100 PRO A CA 1
ATOM 810 C C . PRO A 1 100 ? -2.910 -1.468 12.912 1.00 90.81 100 PRO A C 1
ATOM 812 O O . PRO A 1 100 ? -3.479 -1.830 13.941 1.00 90.81 100 PRO A O 1
ATOM 815 N N . ASN A 1 101 ? -3.547 -0.733 11.992 1.00 93.00 101 ASN A N 1
ATOM 816 C CA . ASN A 1 101 ? -4.958 -0.387 12.080 1.00 93.00 101 ASN A CA 1
ATOM 817 C C . ASN A 1 101 ? -5.822 -1.432 11.361 1.00 93.00 101 ASN A C 1
ATOM 819 O O . ASN A 1 101 ? -5.972 -1.400 10.137 1.00 93.00 101 ASN A O 1
ATOM 823 N N . GLU A 1 102 ? -6.451 -2.321 12.132 1.00 93.00 102 GLU A N 1
ATOM 824 C CA . GLU A 1 102 ? -7.307 -3.392 11.602 1.00 93.00 102 GLU A CA 1
ATOM 825 C C . GLU A 1 102 ? -8.418 -2.874 10.676 1.00 93.00 102 GLU A C 1
ATOM 827 O O . GLU A 1 102 ? -8.660 -3.470 9.630 1.00 93.00 102 GLU A O 1
ATOM 832 N N . ALA A 1 103 ? -9.024 -1.720 10.980 1.00 94.38 103 ALA A N 1
ATOM 833 C CA . ALA A 1 103 ? -10.086 -1.150 10.148 1.00 94.38 103 ALA A CA 1
ATOM 834 C C . ALA A 1 103 ? -9.588 -0.752 8.745 1.00 94.38 103 ALA A C 1
ATOM 836 O O . ALA A 1 103 ? -10.301 -0.917 7.755 1.00 94.38 103 ALA A O 1
ATOM 837 N N . LEU A 1 104 ? -8.355 -0.241 8.635 1.00 94.00 104 LEU A N 1
ATOM 838 C CA . LEU A 1 104 ? -7.745 0.059 7.334 1.00 94.00 104 LEU A CA 1
ATOM 839 C C . LEU A 1 104 ? -7.335 -1.216 6.601 1.00 94.00 104 LEU A C 1
ATOM 841 O O . LEU A 1 104 ? -7.434 -1.282 5.373 1.00 94.00 104 LEU A O 1
ATOM 845 N N . LEU A 1 105 ? -6.887 -2.225 7.348 1.00 93.94 105 LEU A N 1
ATOM 846 C CA . LEU A 1 105 ? -6.517 -3.521 6.802 1.00 93.94 105 LEU A CA 1
ATOM 847 C C . LEU A 1 105 ? -7.725 -4.240 6.190 1.00 93.94 105 LEU A C 1
ATOM 849 O O . LEU A 1 105 ? -7.608 -4.792 5.097 1.00 93.94 105 LEU A O 1
ATOM 853 N N . GLU A 1 106 ? -8.873 -4.224 6.867 1.00 94.44 106 GLU A N 1
ATOM 854 C CA . GLU A 1 106 ? -10.130 -4.798 6.373 1.00 94.44 106 GLU A CA 1
ATOM 855 C C . GLU A 1 106 ? -10.571 -4.130 5.074 1.00 94.44 106 GLU A C 1
ATOM 857 O O . GLU A 1 106 ? -10.742 -4.815 4.067 1.00 94.44 106 GLU A O 1
ATOM 862 N N . VAL A 1 107 ? -10.638 -2.797 5.048 1.00 95.12 107 VAL A N 1
ATOM 863 C CA . VAL A 1 107 ? -11.019 -2.053 3.839 1.00 95.12 107 VAL A CA 1
ATOM 864 C C . VAL A 1 107 ? -10.060 -2.326 2.680 1.00 95.12 107 VAL A C 1
ATOM 866 O O . VAL A 1 107 ? -10.491 -2.473 1.537 1.00 95.12 107 VAL A O 1
ATOM 869 N N . ALA A 1 108 ? -8.757 -2.434 2.944 1.00 94.81 108 ALA A N 1
ATOM 870 C CA . ALA A 1 108 ? -7.790 -2.786 1.910 1.00 94.81 108 ALA A CA 1
ATOM 871 C C . ALA A 1 108 ? -7.983 -4.217 1.384 1.00 94.81 108 ALA A C 1
ATOM 873 O O . ALA A 1 108 ? -7.899 -4.434 0.175 1.00 94.81 108 ALA A O 1
ATOM 874 N N . LYS A 1 109 ? -8.253 -5.189 2.268 1.00 94.25 109 LYS A N 1
ATOM 875 C CA . LYS A 1 109 ? -8.553 -6.579 1.885 1.00 94.25 109 LYS A CA 1
ATOM 876 C C . LYS A 1 109 ? -9.807 -6.648 1.026 1.00 94.25 109 LYS A C 1
ATOM 878 O O . LYS A 1 109 ? -9.757 -7.236 -0.049 1.00 94.25 109 LYS A O 1
ATOM 883 N N . GLU A 1 110 ? -10.888 -6.009 1.465 1.00 95.06 110 GLU A N 1
ATOM 884 C CA . GLU A 1 110 ? -12.140 -5.930 0.711 1.00 95.06 110 GLU A CA 1
ATOM 885 C C . GLU A 1 110 ? -11.907 -5.316 -0.671 1.00 95.06 110 GLU A C 1
ATOM 887 O O . GLU A 1 110 ? -12.309 -5.891 -1.681 1.00 95.06 110 GLU A O 1
ATOM 892 N N . HIS A 1 111 ? -11.187 -4.193 -0.740 1.00 95.00 111 HIS A N 1
ATOM 893 C CA . HIS A 1 111 ? -10.915 -3.516 -2.003 1.00 95.00 111 HIS A CA 1
ATOM 894 C C . HIS A 1 111 ? -10.091 -4.376 -2.974 1.00 95.00 111 HIS A C 1
ATOM 896 O O . HIS A 1 111 ? -10.402 -4.452 -4.164 1.00 95.00 111 HIS A O 1
ATOM 902 N N . ILE A 1 112 ? -9.055 -5.055 -2.480 1.00 94.62 112 ILE A N 1
ATOM 903 C CA . ILE A 1 112 ? -8.194 -5.914 -3.300 1.00 94.62 112 ILE A CA 1
ATOM 904 C C . ILE A 1 112 ? -8.921 -7.187 -3.744 1.00 94.62 112 ILE A C 1
ATOM 906 O O . ILE A 1 112 ? -8.740 -7.613 -4.883 1.00 94.62 112 ILE A O 1
ATOM 910 N N . GLU A 1 113 ? -9.757 -7.787 -2.893 1.00 94.88 113 GLU A N 1
ATOM 911 C CA . GLU A 1 113 ? -10.467 -9.030 -3.224 1.00 94.88 113 GLU A CA 1
ATOM 912 C C . GLU A 1 113 ? -11.440 -8.843 -4.399 1.00 94.88 113 GLU A C 1
ATOM 914 O O . GLU A 1 113 ? -11.633 -9.759 -5.199 1.00 94.88 113 GLU A O 1
ATOM 919 N N . THR A 1 114 ? -11.982 -7.632 -4.579 1.00 95.19 114 THR A N 1
ATOM 920 C CA . THR A 1 114 ? -12.815 -7.296 -5.750 1.00 95.19 114 THR A CA 1
ATOM 921 C C . THR A 1 114 ? -12.040 -7.219 -7.073 1.00 95.19 114 THR A C 1
ATOM 923 O O . THR A 1 114 ? -12.655 -7.129 -8.135 1.00 95.19 114 THR A O 1
ATOM 926 N N . GLN A 1 115 ? -10.703 -7.263 -7.043 1.00 95.69 115 GLN A N 1
ATOM 927 C CA . G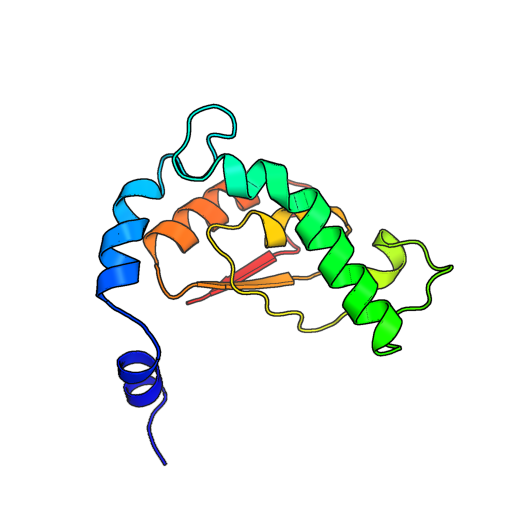LN A 1 115 ? -9.841 -7.075 -8.212 1.00 95.69 115 GLN A CA 1
ATOM 928 C C . GLN A 1 115 ? -9.151 -8.385 -8.620 1.00 95.69 115 GLN A C 1
ATOM 930 O O . GLN A 1 115 ? -8.107 -8.780 -8.089 1.00 95.69 115 GLN A O 1
ATOM 935 N N . GLU A 1 116 ? -9.723 -9.061 -9.621 1.00 94.31 116 GLU A N 1
ATOM 936 C CA . GLU A 1 116 ? -9.283 -10.392 -10.065 1.00 94.31 116 GLU A CA 1
ATOM 937 C C . 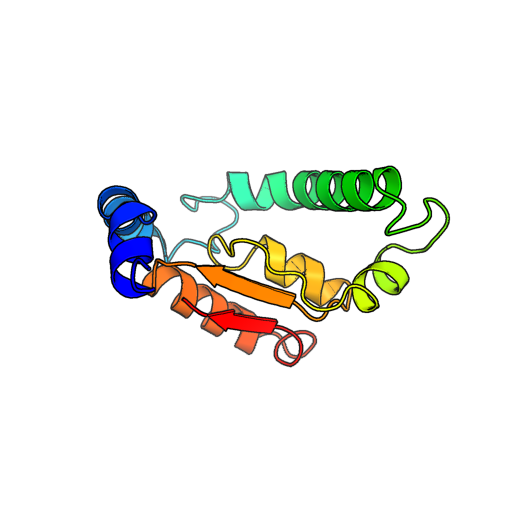GLU A 1 116 ? -7.811 -10.454 -10.503 1.00 94.31 116 GLU A C 1
ATOM 939 O O . GLU A 1 116 ? -7.155 -11.484 -10.333 1.00 94.31 116 GLU A O 1
ATOM 944 N N . ASP A 1 117 ? -7.264 -9.366 -11.050 1.00 92.25 117 ASP A N 1
ATOM 945 C CA . ASP A 1 117 ? -5.915 -9.330 -11.614 1.00 92.25 117 ASP A CA 1
ATOM 946 C C . ASP A 1 117 ? -4.797 -9.205 -10.560 1.00 92.25 117 ASP A C 1
ATOM 948 O O . ASP A 1 117 ? -3.615 -9.443 -10.882 1.00 92.25 117 ASP A O 1
ATOM 952 N N . ILE A 1 118 ? -5.161 -8.870 -9.313 1.00 92.69 118 ILE A N 1
ATOM 953 C CA . ILE A 1 118 ? -4.228 -8.624 -8.203 1.00 92.69 118 ILE A CA 1
ATOM 954 C C . ILE A 1 118 ? -4.549 -9.344 -6.888 1.00 92.69 118 ILE A C 1
ATOM 956 O O . ILE A 1 118 ? -3.635 -9.458 -6.070 1.00 92.69 118 ILE A O 1
ATOM 960 N N . ARG A 1 119 ? -5.764 -9.870 -6.667 1.00 91.25 119 ARG A N 1
ATOM 961 C CA . ARG A 1 119 ? -6.137 -10.502 -5.382 1.00 91.25 119 ARG A CA 1
ATOM 962 C C . ARG A 1 119 ? -5.185 -11.611 -4.916 1.00 91.25 119 ARG A C 1
ATOM 964 O O . ARG A 1 119 ? -4.872 -11.710 -3.740 1.00 91.25 119 ARG A O 1
ATOM 971 N N . GLY A 1 120 ? -4.621 -12.382 -5.849 1.00 89.00 120 GLY A N 1
ATOM 972 C CA . GLY A 1 120 ? -3.639 -13.436 -5.556 1.00 89.00 120 GLY A CA 1
ATOM 973 C C . GLY A 1 120 ? -2.192 -12.957 -5.380 1.00 89.00 120 GLY A C 1
ATOM 974 O O . GLY A 1 120 ? -1.293 -13.787 -5.300 1.00 89.00 120 GLY A O 1
ATOM 975 N N . LYS A 1 121 ? -1.940 -11.643 -5.391 1.00 87.81 121 LYS A N 1
ATOM 976 C CA . LYS A 1 121 ? -0.591 -11.044 -5.341 1.00 87.81 121 LYS A CA 1
ATOM 977 C C . LYS A 1 121 ? -0.346 -10.189 -4.105 1.00 87.81 121 LYS A C 1
ATOM 979 O O . LYS A 1 121 ? 0.761 -9.680 -3.934 1.00 87.81 121 LYS A O 1
ATOM 984 N N . CYS A 1 122 ? -1.365 -10.008 -3.272 1.00 89.69 122 CYS A N 1
ATOM 985 C CA . CYS A 1 122 ? -1.301 -9.155 -2.097 1.00 89.69 122 CYS A CA 1
ATOM 986 C C . CYS A 1 122 ? -1.516 -9.997 -0.843 1.00 89.69 122 CYS A C 1
ATOM 988 O O . CYS A 1 122 ? -2.545 -10.653 -0.707 1.00 89.69 122 CYS A O 1
ATOM 990 N N . SER A 1 123 ? -0.576 -9.928 0.093 1.00 90.62 123 SER A N 1
ATOM 991 C CA . SER A 1 123 ? -0.720 -10.532 1.421 1.00 90.62 123 SER A CA 1
ATOM 992 C C . SER A 1 123 ? -0.770 -9.419 2.460 1.00 90.62 123 SER A C 1
ATOM 994 O O . SER A 1 123 ? 0.146 -8.606 2.513 1.00 90.62 123 SER A O 1
ATOM 996 N N . LEU A 1 124 ? -1.833 -9.340 3.260 1.00 89.12 124 LEU A N 1
ATOM 997 C CA . LEU A 1 124 ? -2.113 -8.191 4.127 1.00 89.12 124 LEU A CA 1
ATOM 998 C C . LEU A 1 124 ? -2.144 -8.593 5.609 1.00 89.12 124 LEU A C 1
ATOM 1000 O O . LEU A 1 124 ? -2.976 -9.420 5.996 1.00 89.12 124 LEU A O 1
ATOM 1004 N N . PHE A 1 125 ? -1.280 -7.986 6.429 1.00 87.31 125 PHE A N 1
ATOM 1005 C CA . PHE A 1 125 ? -1.108 -8.314 7.851 1.00 87.31 125 PHE A CA 1
ATOM 1006 C C . PHE A 1 125 ? -1.083 -7.068 8.747 1.00 87.31 125 PHE A C 1
ATOM 1008 O O . PHE A 1 125 ? -0.848 -5.958 8.268 1.00 87.31 125 PHE A O 1
ATOM 1015 N N . THR A 1 126 ? -1.311 -7.290 10.040 1.00 82.75 126 THR A N 1
ATOM 1016 C CA . THR A 1 126 ? -1.033 -6.341 11.128 1.00 82.75 126 THR A CA 1
ATOM 1017 C C . THR A 1 126 ? 0.429 -6.390 11.535 1.00 82.75 126 THR A C 1
ATOM 1019 O O . THR A 1 126 ? 0.932 -7.533 11.668 1.00 82.75 126 THR A O 1
#

pLDDT: mean 88.26, std 7.9, range [65.5, 95.81]

Sequence (126 aa):
METDQQLLEKNVSPSEIKQYSPMAKEWWNTKDGPMYILHDMNKMRLDLVFDGLISNWCLKSWQERAKCISRIKNFRPWLCGGILVEALAKLKAEVTGLDPNEALLEVAKEHIETQEDIRGKCSLFT

Radius of gyration: 15.53 Å; chains: 1; bounding box: 36×27×44 Å